Protein AF-A0A512J6V3-F1 (afdb_monomer)

Solvent-accessible surface area (backbone atoms only — not comparable to full-atom values): 6002 Å² total; per-residue (Å²): 142,87,87,72,92,57,56,45,30,62,54,42,15,50,49,50,27,51,53,38,33,72,68,17,58,76,66,58,52,73,71,54,34,52,52,49,22,63,63,26,35,86,39,32,41,75,86,44,79,66,19,48,60,48,36,42,50,50,50,52,55,51,28,64,73,60,79,72,47,76,53,48,39,65,76,47,70,40,71,87,78,45,50,70,40,70,44,52,68,80,68,81,71,55,79,77,75,71,89,78,80,127

Structure (mmCIF, N/CA/C/O backbone):
data_AF-A0A512J6V3-F1
#
_entry.id   AF-A0A512J6V3-F1
#
loop_
_atom_site.group_PDB
_atom_site.id
_atom_site.type_symbol
_atom_site.label_atom_id
_atom_site.label_alt_id
_atom_site.label_comp_id
_atom_site.label_asym_id
_atom_site.label_entity_id
_atom_site.label_seq_id
_atom_site.pdbx_PDB_ins_code
_atom_site.Cartn_x
_atom_site.Cartn_y
_atom_site.Cartn_z
_atom_site.occupancy
_atom_site.B_iso_or_equiv
_atom_site.auth_seq_id
_atom_site.auth_comp_id
_atom_site.auth_asym_id
_atom_site.auth_atom_id
_atom_site.pdbx_PDB_model_num
ATOM 1 N N . MET A 1 1 ? 31.564 -2.232 -1.644 1.00 42.78 1 MET A N 1
ATOM 2 C CA . MET A 1 1 ? 30.517 -3.212 -1.291 1.00 42.78 1 MET A CA 1
ATOM 3 C C . MET A 1 1 ? 29.175 -2.516 -1.449 1.00 42.78 1 MET A C 1
ATOM 5 O O . MET A 1 1 ? 28.780 -1.820 -0.529 1.00 42.78 1 MET A O 1
ATOM 9 N N . SER A 1 2 ? 28.526 -2.636 -2.608 1.00 36.62 2 SER A N 1
ATOM 10 C CA . SER A 1 2 ? 27.171 -2.103 -2.825 1.00 36.62 2 SER A CA 1
ATOM 11 C C . SER A 1 2 ? 26.448 -3.058 -3.766 1.00 36.62 2 SER A C 1
ATOM 13 O O . SER A 1 2 ? 26.471 -2.877 -4.976 1.00 36.62 2 SER A O 1
ATOM 15 N N . GLY A 1 3 ? 25.926 -4.151 -3.219 1.00 44.47 3 GLY A N 1
ATOM 16 C CA . GLY A 1 3 ? 25.142 -5.121 -3.973 1.00 44.47 3 GLY A CA 1
ATOM 17 C C . GLY A 1 3 ? 23.771 -5.234 -3.343 1.00 44.47 3 GLY A C 1
ATOM 18 O O . GLY A 1 3 ? 23.673 -5.937 -2.355 1.00 44.47 3 GLY A O 1
ATOM 19 N N . HIS A 1 4 ? 22.777 -4.528 -3.890 1.00 44.69 4 HIS A N 1
ATOM 20 C CA . HIS A 1 4 ? 21.335 -4.768 -3.695 1.00 44.69 4 HIS A CA 1
ATOM 21 C C . HIS A 1 4 ? 20.528 -4.118 -4.843 1.00 44.69 4 HIS A C 1
ATOM 23 O O . HIS A 1 4 ? 19.524 -3.460 -4.604 1.00 44.69 4 HIS A O 1
ATOM 29 N N . SER A 1 5 ? 20.972 -4.217 -6.103 1.00 51.00 5 SER A N 1
ATOM 30 C CA . SER A 1 5 ? 20.326 -3.494 -7.222 1.00 51.00 5 SER A CA 1
ATOM 31 C C . SER A 1 5 ? 19.118 -4.224 -7.819 1.00 51.00 5 SER A C 1
ATOM 33 O O . SER A 1 5 ? 18.966 -4.286 -9.033 1.00 51.00 5 SER A O 1
ATOM 35 N N . GLY A 1 6 ? 18.275 -4.784 -6.961 1.00 59.22 6 GLY A N 1
ATOM 36 C CA . GLY A 1 6 ? 16.964 -5.294 -7.330 1.00 59.22 6 GLY A CA 1
ATOM 37 C C . GLY A 1 6 ? 16.066 -5.171 -6.115 1.00 59.22 6 GLY A C 1
ATOM 38 O O . GLY A 1 6 ? 16.328 -5.804 -5.094 1.00 59.22 6 GLY A O 1
ATOM 39 N N . THR A 1 7 ? 15.052 -4.317 -6.199 1.00 71.50 7 THR A N 1
ATOM 40 C CA . THR A 1 7 ? 13.971 -4.273 -5.212 1.00 71.50 7 THR A CA 1
ATOM 41 C C . THR A 1 7 ? 13.389 -5.672 -5.108 1.00 71.50 7 THR A C 1
ATOM 43 O O . THR A 1 7 ? 13.042 -6.259 -6.127 1.00 71.50 7 THR A O 1
ATOM 46 N N . SER A 1 8 ? 13.330 -6.247 -3.909 1.00 84.94 8 SER A N 1
ATOM 47 C CA . SER A 1 8 ? 12.688 -7.548 -3.735 1.00 84.94 8 SER A CA 1
ATOM 48 C C . SER A 1 8 ? 11.172 -7.383 -3.597 1.00 84.94 8 SER A C 1
ATOM 50 O O . SER A 1 8 ? 10.686 -6.312 -3.233 1.00 84.94 8 SER A O 1
ATOM 52 N N . ALA A 1 9 ? 10.415 -8.463 -3.807 1.00 86.81 9 ALA A N 1
ATOM 53 C CA . ALA A 1 9 ? 8.982 -8.530 -3.493 1.00 86.81 9 ALA A CA 1
ATOM 54 C C . ALA A 1 9 ? 8.662 -7.996 -2.085 1.00 86.81 9 ALA A C 1
ATOM 56 O O . ALA A 1 9 ? 7.664 -7.312 -1.861 1.00 86.81 9 ALA A O 1
ATOM 57 N N . ARG A 1 10 ? 9.551 -8.279 -1.124 1.00 88.50 10 ARG A N 1
ATOM 58 C CA . ARG A 1 10 ? 9.410 -7.830 0.258 1.00 88.50 10 ARG A CA 1
ATOM 59 C C . ARG A 1 10 ? 9.613 -6.329 0.401 1.00 88.50 10 ARG A C 1
ATOM 61 O O . ARG A 1 10 ? 8.811 -5.706 1.083 1.00 88.50 10 ARG A O 1
ATOM 68 N N . ASP A 1 11 ? 10.644 -5.773 -0.231 1.00 88.00 11 ASP A N 1
ATOM 69 C CA . ASP A 1 11 ? 10.905 -4.328 -0.208 1.00 88.00 11 ASP A CA 1
ATOM 70 C C . ASP A 1 11 ? 9.765 -3.559 -0.879 1.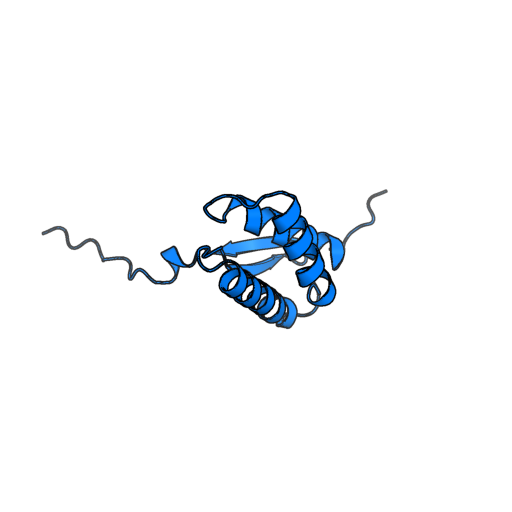00 88.00 11 ASP A C 1
ATOM 72 O O . ASP A 1 11 ? 9.312 -2.543 -0.357 1.00 88.00 11 ASP A O 1
ATOM 76 N N . LEU A 1 12 ? 9.244 -4.089 -1.990 1.00 88.62 12 LEU A N 1
ATOM 77 C CA . LEU A 1 12 ? 8.083 -3.531 -2.671 1.00 88.62 12 LEU A CA 1
ATOM 78 C C . LEU A 1 12 ? 6.849 -3.548 -1.760 1.00 88.62 12 LEU A C 1
ATOM 80 O O . LEU A 1 12 ? 6.206 -2.519 -1.582 1.00 88.62 12 LEU A O 1
ATOM 84 N N . ALA A 1 13 ? 6.529 -4.689 -1.146 1.00 90.38 13 ALA A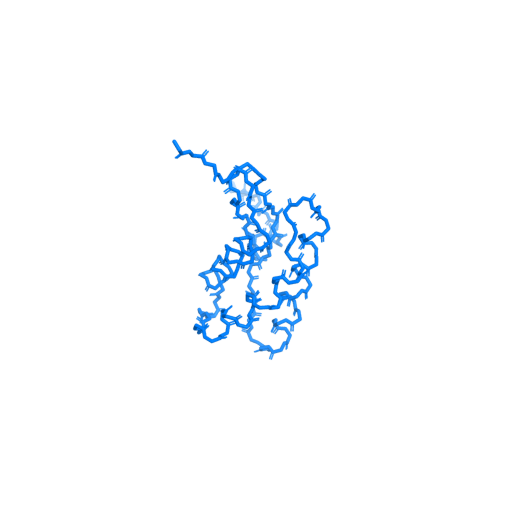 N 1
ATOM 85 C CA . ALA A 1 13 ? 5.381 -4.792 -0.249 1.00 90.38 13 ALA A CA 1
ATOM 86 C C . ALA A 1 13 ? 5.486 -3.851 0.961 1.00 90.38 13 ALA A C 1
ATOM 88 O O . ALA A 1 13 ? 4.483 -3.267 1.370 1.00 90.38 13 ALA A O 1
ATOM 89 N N . ASP A 1 14 ? 6.692 -3.687 1.513 1.00 89.94 14 ASP A N 1
ATOM 90 C CA . ASP A 1 14 ? 6.978 -2.757 2.608 1.00 89.94 14 ASP A CA 1
ATOM 91 C C . ASP A 1 14 ? 6.750 -1.303 2.174 1.00 89.94 14 ASP A C 1
ATOM 93 O O . ASP A 1 14 ? 5.976 -0.583 2.804 1.00 89.94 14 ASP A O 1
ATOM 97 N N . ALA A 1 15 ? 7.333 -0.905 1.038 1.00 89.69 15 ALA A N 1
ATOM 98 C CA . ALA A 1 15 ? 7.202 0.438 0.484 1.00 89.69 15 ALA A CA 1
ATOM 99 C C . ALA A 1 15 ? 5.743 0.789 0.155 1.00 89.69 15 ALA A C 1
ATOM 101 O O . ALA A 1 15 ? 5.274 1.873 0.500 1.00 89.69 15 ALA A O 1
ATOM 102 N N . VAL A 1 16 ? 5.001 -0.135 -0.468 1.00 90.00 16 VAL A N 1
ATOM 103 C CA . VAL A 1 16 ? 3.581 0.058 -0.793 1.00 90.00 16 VAL A CA 1
ATOM 104 C C . VAL A 1 16 ? 2.743 0.179 0.478 1.00 90.00 16 VAL A C 1
ATOM 106 O O . VAL A 1 16 ? 1.920 1.085 0.567 1.00 90.00 16 VAL A O 1
ATOM 109 N N . ALA A 1 17 ? 2.933 -0.702 1.464 1.00 89.94 17 ALA A N 1
ATOM 110 C CA . ALA A 1 17 ? 2.153 -0.668 2.700 1.00 89.94 17 ALA A CA 1
ATOM 111 C C . ALA A 1 17 ? 2.434 0.592 3.531 1.00 89.94 17 ALA A C 1
ATOM 113 O O . ALA A 1 17 ? 1.498 1.176 4.078 1.00 89.94 17 ALA A O 1
ATOM 114 N N . ALA A 1 18 ? 3.695 1.032 3.592 1.00 87.88 18 ALA A N 1
ATOM 115 C CA . ALA A 1 18 ? 4.086 2.271 4.254 1.00 87.88 18 ALA A CA 1
ATOM 116 C C . ALA A 1 18 ? 3.456 3.491 3.567 1.00 87.88 18 ALA A C 1
ATOM 118 O O . ALA A 1 18 ? 2.740 4.248 4.221 1.00 87.88 18 ALA A O 1
ATOM 119 N N . ALA A 1 19 ? 3.631 3.629 2.247 1.00 87.88 19 ALA A N 1
ATOM 120 C CA . ALA A 1 19 ? 3.056 4.737 1.483 1.00 87.88 19 ALA A CA 1
ATOM 121 C C . ALA A 1 19 ? 1.521 4.759 1.580 1.00 87.88 19 ALA A C 1
ATOM 123 O O . ALA A 1 19 ? 0.920 5.803 1.833 1.00 87.88 19 ALA A O 1
ATOM 124 N N . TYR A 1 20 ? 0.884 3.587 1.481 1.00 86.00 20 TYR A N 1
ATOM 125 C CA . TYR A 1 20 ? -0.555 3.455 1.669 1.00 86.00 20 TYR A CA 1
ATOM 126 C C . TYR A 1 20 ? -0.972 3.930 3.064 1.00 86.00 20 TYR A C 1
ATOM 128 O O . TYR A 1 20 ? -1.872 4.756 3.172 1.00 86.00 20 TYR A O 1
ATOM 136 N N . ALA A 1 21 ? -0.320 3.476 4.137 1.00 85.88 21 ALA A N 1
ATOM 137 C CA . ALA A 1 21 ? -0.672 3.863 5.503 1.00 85.88 21 ALA A CA 1
ATOM 138 C C . ALA A 1 21 ? -0.487 5.365 5.791 1.00 85.88 21 ALA A C 1
ATOM 140 O O . ALA A 1 21 ? -1.298 5.928 6.528 1.00 85.88 21 ALA A O 1
ATOM 141 N N . GLU A 1 22 ? 0.535 6.008 5.213 1.00 83.25 22 GLU A N 1
ATOM 142 C CA . GLU A 1 22 ? 0.791 7.448 5.373 1.00 83.25 22 GLU A CA 1
ATOM 143 C C . GLU A 1 22 ? -0.228 8.324 4.630 1.00 83.25 22 GLU A C 1
ATOM 145 O O . GLU A 1 22 ? -0.668 9.356 5.144 1.00 83.25 22 GLU A O 1
ATOM 150 N N . GLU A 1 23 ? -0.625 7.921 3.424 1.00 81.44 23 GLU A N 1
ATOM 151 C CA . GLU A 1 23 ? -1.548 8.691 2.585 1.00 81.44 23 GLU A CA 1
ATOM 152 C C . GLU A 1 23 ? -3.030 8.384 2.851 1.00 81.44 23 GLU A C 1
ATOM 154 O O . GLU A 1 23 ? -3.911 9.176 2.492 1.00 81.44 23 GLU A O 1
ATOM 159 N N . THR A 1 24 ? -3.326 7.252 3.490 1.00 79.62 24 THR A N 1
ATOM 160 C CA . THR A 1 24 ? -4.687 6.863 3.866 1.00 79.62 24 THR A CA 1
ATOM 161 C C . THR A 1 24 ? -5.215 7.743 5.001 1.00 79.62 24 THR A C 1
ATOM 163 O O . THR A 1 24 ? -4.513 8.051 5.964 1.00 79.62 24 THR A O 1
ATOM 166 N N . ARG A 1 25 ? -6.486 8.161 4.910 1.00 74.19 25 ARG A N 1
ATOM 167 C CA . ARG A 1 25 ? -7.158 8.951 5.955 1.00 74.19 25 ARG A CA 1
ATOM 168 C C . ARG A 1 25 ? -8.458 8.272 6.402 1.00 74.19 25 ARG A C 1
ATOM 170 O O . ARG A 1 25 ? -9.328 8.088 5.550 1.00 74.19 25 ARG A O 1
ATOM 177 N N . PRO A 1 26 ? -8.640 7.975 7.708 1.00 73.19 26 PRO A N 1
ATOM 178 C CA . PRO A 1 26 ? -7.688 8.159 8.818 1.00 73.19 26 PRO A CA 1
ATOM 179 C C . PRO A 1 26 ? -6.431 7.269 8.695 1.00 73.19 26 PRO A C 1
ATOM 181 O O . PRO A 1 26 ? -6.481 6.271 7.976 1.00 73.19 26 PRO A O 1
ATOM 184 N N . PRO A 1 27 ? -5.319 7.618 9.379 1.00 73.50 27 PRO A N 1
ATOM 185 C CA . PRO A 1 27 ? -4.096 6.819 9.345 1.00 73.50 27 PRO A CA 1
ATOM 186 C C . PRO A 1 27 ? -4.361 5.404 9.862 1.00 73.50 27 PRO A C 1
ATOM 188 O O . PRO A 1 27 ? -5.080 5.213 10.848 1.00 73.50 27 PRO A O 1
ATOM 191 N N . LEU A 1 28 ? -3.772 4.413 9.194 1.00 80.12 28 LEU A N 1
ATOM 192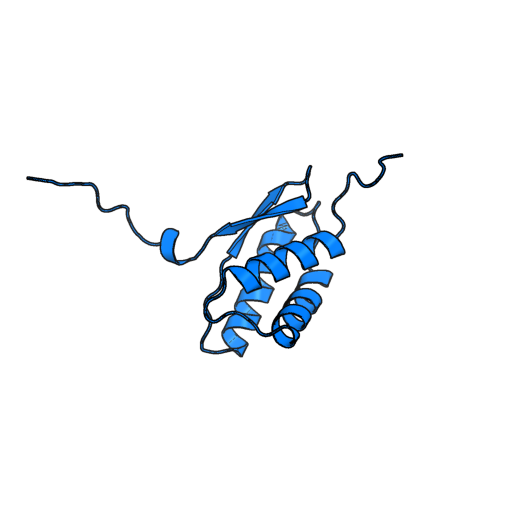 C CA . LEU A 1 28 ? -3.912 3.017 9.593 1.00 80.12 28 LEU A CA 1
ATOM 193 C C . LEU A 1 28 ? -3.149 2.740 10.889 1.00 80.12 28 LEU A C 1
ATOM 195 O O . LEU A 1 28 ? -2.080 3.295 11.146 1.00 80.12 28 LEU A O 1
ATOM 199 N N . THR A 1 29 ? -3.693 1.841 11.708 1.00 85.19 29 THR A N 1
ATOM 200 C CA . THR A 1 29 ? -2.959 1.316 12.860 1.00 85.19 29 THR A CA 1
ATOM 201 C C . THR A 1 29 ? -1.832 0.390 12.385 1.00 85.19 29 THR A C 1
ATOM 203 O O . THR A 1 29 ? -1.964 -0.235 11.330 1.00 85.19 29 THR A O 1
ATOM 206 N N . PRO A 1 30 ? -0.751 0.215 13.167 1.00 84.50 30 PRO A N 1
ATOM 207 C CA . PRO A 1 30 ? 0.350 -0.682 12.803 1.00 84.50 30 PRO A CA 1
ATOM 208 C C . PRO A 1 30 ? -0.102 -2.118 12.493 1.00 84.50 30 PRO A C 1
ATOM 210 O O . PRO A 1 30 ? 0.421 -2.751 11.581 1.00 84.50 30 PRO A O 1
ATOM 213 N N . GLU A 1 31 ? -1.114 -2.620 13.208 1.00 87.06 31 GLU A N 1
ATOM 214 C CA . GLU A 1 31 ? -1.702 -3.942 12.954 1.00 87.06 31 GLU A CA 1
ATOM 215 C C . GLU A 1 31 ? -2.393 -4.024 11.586 1.00 87.06 31 GLU A C 1
ATOM 217 O O . GLU A 1 31 ? -2.293 -5.039 10.897 1.00 87.06 31 GLU A O 1
ATOM 222 N N . LEU A 1 32 ? -3.091 -2.961 11.172 1.00 85.88 32 LEU A N 1
ATOM 223 C CA . LEU A 1 32 ? -3.714 -2.887 9.852 1.00 85.88 32 LEU A CA 1
ATOM 224 C C . LEU A 1 32 ? -2.655 -2.763 8.752 1.00 85.88 32 LEU A C 1
ATOM 226 O O . LEU A 1 32 ? -2.772 -3.443 7.735 1.00 85.88 32 LEU A O 1
ATOM 230 N N . THR A 1 33 ? -1.600 -1.980 8.978 1.00 87.88 33 THR A N 1
ATOM 231 C CA . THR A 1 33 ? -0.474 -1.853 8.043 1.00 87.88 33 THR A CA 1
ATOM 232 C C . THR A 1 33 ? 0.227 -3.193 7.812 1.00 87.88 33 THR A C 1
ATOM 234 O O . THR A 1 33 ? 0.439 -3.578 6.664 1.00 87.88 33 THR A O 1
ATOM 237 N N . GLU A 1 34 ? 0.508 -3.963 8.869 1.00 90.06 34 GLU A N 1
ATOM 238 C CA . GLU A 1 34 ? 1.108 -5.299 8.726 1.00 90.06 34 GLU A CA 1
ATOM 239 C C . GLU A 1 34 ? 0.182 -6.277 7.990 1.00 90.06 34 GLU A C 1
ATOM 241 O O . GLU A 1 34 ? 0.645 -7.074 7.172 1.00 90.06 34 GLU A O 1
ATOM 246 N N . ARG A 1 35 ? -1.137 -6.199 8.215 1.00 89.56 35 ARG A N 1
ATOM 247 C CA . ARG A 1 35 ? -2.114 -7.013 7.471 1.00 89.56 35 ARG A CA 1
ATOM 248 C C . ARG A 1 35 ? -2.131 -6.676 5.982 1.00 89.56 35 ARG A C 1
ATOM 250 O O . ARG A 1 35 ? -2.168 -7.594 5.166 1.00 89.56 35 ARG A O 1
ATOM 257 N N . VAL A 1 36 ? -2.083 -5.391 5.633 1.00 88.31 36 VAL A N 1
ATOM 258 C CA . VAL A 1 36 ? -1.993 -4.929 4.238 1.00 88.31 36 VAL A CA 1
ATOM 259 C C . VAL A 1 36 ? -0.699 -5.426 3.604 1.00 88.31 36 VAL A C 1
ATOM 261 O O . VAL A 1 36 ? -0.732 -6.054 2.549 1.00 88.31 36 VAL A O 1
ATOM 264 N N . ARG A 1 37 ? 0.436 -5.244 4.283 1.00 91.38 37 ARG A N 1
ATOM 265 C CA . ARG A 1 37 ? 1.743 -5.719 3.821 1.00 91.38 37 ARG A CA 1
ATOM 266 C C . ARG A 1 37 ? 1.762 -7.225 3.564 1.00 91.38 37 ARG A C 1
ATOM 268 O O . ARG A 1 37 ? 2.235 -7.658 2.517 1.00 91.38 37 ARG A O 1
ATOM 275 N N . ALA A 1 38 ? 1.231 -8.021 4.491 1.00 91.62 38 ALA A N 1
ATOM 276 C CA . ALA A 1 38 ? 1.165 -9.473 4.347 1.00 91.62 38 ALA A CA 1
ATOM 277 C C . ALA A 1 38 ? 0.274 -9.912 3.173 1.00 91.62 38 ALA A C 1
ATOM 279 O O . ALA A 1 38 ? 0.574 -10.915 2.529 1.00 91.62 38 ALA A O 1
ATOM 280 N N . ALA A 1 39 ? -0.792 -9.162 2.878 1.00 90.25 39 ALA A N 1
ATOM 281 C CA . ALA A 1 39 ? -1.668 -9.423 1.739 1.00 90.25 39 ALA A CA 1
ATOM 282 C C . ALA A 1 39 ? -1.053 -8.985 0.397 1.00 90.25 39 ALA A C 1
ATOM 284 O O . ALA A 1 39 ? -1.329 -9.598 -0.628 1.00 90.25 39 ALA A O 1
ATOM 285 N N . ILE A 1 40 ? -0.207 -7.951 0.402 1.00 91.31 40 ILE A N 1
ATOM 286 C CA . ILE A 1 40 ? 0.492 -7.434 -0.784 1.00 91.31 40 ILE A CA 1
ATOM 287 C C . ILE A 1 40 ? 1.694 -8.299 -1.154 1.00 91.31 40 ILE A C 1
ATOM 289 O O . ILE A 1 40 ? 1.941 -8.515 -2.333 1.00 91.31 40 ILE A O 1
ATOM 293 N N . LEU A 1 41 ? 2.431 -8.816 -0.168 1.00 92.06 41 LEU A N 1
ATOM 294 C CA . LEU A 1 41 ? 3.642 -9.615 -0.370 1.00 92.06 41 LEU A CA 1
ATOM 295 C C . LEU A 1 41 ? 3.537 -10.733 -1.432 1.00 92.06 41 LEU A C 1
ATOM 297 O O . LEU A 1 41 ? 4.464 -10.833 -2.232 1.00 92.06 41 LEU A O 1
ATOM 301 N N . PRO A 1 42 ? 2.481 -11.572 -1.481 1.00 91.12 42 PRO A N 1
ATOM 302 C CA . PRO A 1 42 ? 2.354 -12.594 -2.526 1.00 91.12 42 PRO A CA 1
ATOM 303 C C . PRO A 1 42 ? 2.095 -12.014 -3.924 1.00 91.12 42 PRO A C 1
ATOM 305 O O . PRO A 1 42 ? 2.385 -12.672 -4.920 1.00 91.12 42 PRO A O 1
ATOM 308 N N . GLU A 1 43 ? 1.559 -10.797 -4.005 1.00 91.00 43 GLU A N 1
ATOM 309 C CA . GLU A 1 43 ? 1.268 -10.116 -5.267 1.00 91.00 43 GLU A CA 1
ATOM 310 C C . GLU A 1 43 ? 2.412 -9.213 -5.734 1.00 91.00 43 GLU A C 1
ATOM 312 O O . GLU A 1 43 ? 2.480 -8.874 -6.915 1.00 91.00 43 GLU A O 1
ATOM 317 N N . ALA A 1 44 ? 3.308 -8.849 -4.817 1.00 89.31 44 ALA A N 1
ATOM 318 C CA . ALA A 1 44 ? 4.419 -7.949 -5.042 1.00 89.31 44 ALA A CA 1
ATOM 319 C C . ALA A 1 44 ? 5.499 -8.608 -5.896 1.00 89.31 44 ALA A C 1
ATOM 321 O O . ALA A 1 44 ? 6.349 -9.345 -5.408 1.00 89.31 44 ALA A O 1
ATOM 322 N N . ASP A 1 45 ? 5.494 -8.272 -7.175 1.00 88.12 45 ASP A N 1
ATOM 323 C CA . ASP A 1 45 ? 6.567 -8.599 -8.100 1.00 88.12 45 ASP A CA 1
ATOM 324 C C . ASP A 1 45 ? 7.046 -7.316 -8.812 1.00 88.12 45 ASP A C 1
ATOM 326 O O . ASP A 1 45 ? 6.240 -6.638 -9.448 1.00 88.12 45 ASP A O 1
ATOM 330 N N . PRO A 1 46 ? 8.308 -6.890 -8.637 1.00 81.12 46 PRO A N 1
ATOM 331 C CA . PRO A 1 46 ? 8.809 -5.648 -9.225 1.00 81.12 46 PRO A CA 1
ATOM 332 C C . PRO A 1 46 ? 9.172 -5.777 -10.711 1.00 81.12 46 PRO A C 1
ATOM 334 O O . PRO A 1 46 ? 9.363 -4.758 -11.372 1.00 81.12 46 PRO A O 1
ATOM 337 N N . GLU A 1 47 ? 9.279 -7.000 -11.235 1.00 83.62 47 GLU A N 1
ATOM 338 C CA . GLU A 1 47 ? 9.599 -7.270 -12.641 1.00 83.62 47 GLU A CA 1
ATOM 339 C C . GLU A 1 47 ? 8.325 -7.445 -13.490 1.00 83.62 47 GLU A C 1
ATOM 341 O O . GLU A 1 47 ? 8.332 -7.168 -14.692 1.00 83.62 47 GLU A O 1
ATOM 346 N N . ASP A 1 48 ? 7.216 -7.858 -12.870 1.00 85.06 48 ASP A N 1
ATOM 347 C CA . ASP A 1 48 ? 5.913 -8.032 -13.496 1.00 85.06 48 ASP A CA 1
ATOM 348 C C . ASP A 1 48 ? 5.084 -6.736 -13.463 1.00 85.06 48 ASP A C 1
ATOM 350 O O . ASP A 1 48 ? 4.616 -6.316 -12.401 1.00 85.06 48 ASP A O 1
ATOM 354 N N . PRO A 1 49 ? 4.768 -6.124 -14.617 1.00 80.25 49 PRO A N 1
ATOM 355 C CA . PRO A 1 49 ? 3.881 -4.962 -14.654 1.00 80.25 49 PRO A CA 1
ATOM 356 C C . PRO A 1 49 ? 2.459 -5.282 -14.155 1.00 80.25 49 PRO A C 1
ATOM 358 O O . PRO A 1 49 ? 1.764 -4.384 -13.676 1.00 80.25 49 PRO A O 1
ATOM 361 N N . GLY A 1 50 ? 2.029 -6.550 -14.215 1.00 87.25 50 GLY A N 1
ATOM 362 C CA . GLY A 1 50 ? 0.739 -7.002 -13.683 1.00 87.25 50 GLY A CA 1
ATOM 363 C C . GLY A 1 50 ? 0.643 -6.955 -12.152 1.00 87.25 50 GLY A C 1
ATOM 364 O O . GLY A 1 50 ? -0.462 -6.948 -11.603 1.00 87.25 50 GLY A O 1
ATOM 365 N N . SER A 1 51 ? 1.778 -6.869 -11.455 1.00 89.12 51 SER A N 1
ATOM 366 C CA . SER A 1 51 ? 1.878 -6.694 -10.002 1.00 89.12 51 SER A CA 1
ATOM 367 C C . SER A 1 51 ? 1.111 -5.464 -9.528 1.00 89.12 51 SER A C 1
ATOM 369 O O . SER A 1 51 ? 0.345 -5.545 -8.572 1.00 89.12 51 SER A O 1
ATOM 371 N N . ILE A 1 52 ? 1.194 -4.344 -10.257 1.00 89.69 52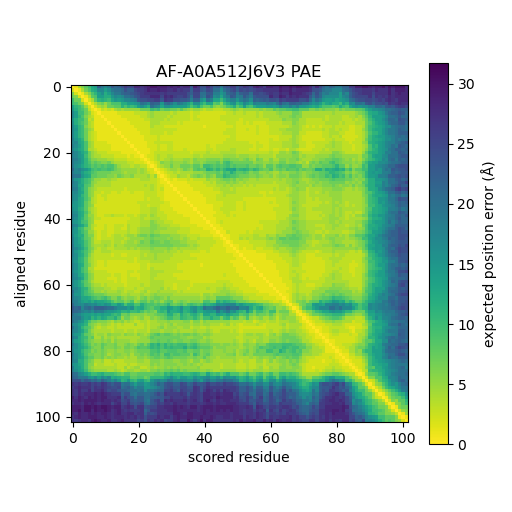 ILE A N 1
ATOM 372 C CA . ILE A 1 52 ? 0.493 -3.102 -9.897 1.00 89.69 52 ILE A CA 1
ATOM 373 C C . ILE A 1 52 ? -1.023 -3.325 -9.820 1.00 89.69 52 ILE A C 1
ATOM 375 O O . ILE A 1 52 ? -1.671 -2.919 -8.853 1.00 89.69 52 ILE A O 1
ATOM 379 N N . GLU A 1 53 ? -1.607 -3.993 -10.817 1.00 89.94 53 GLU A N 1
ATOM 380 C CA . GLU A 1 53 ? -3.043 -4.285 -10.829 1.00 89.94 53 GLU A CA 1
ATOM 381 C C . GLU A 1 53 ? -3.439 -5.256 -9.712 1.00 89.94 53 GLU A C 1
ATOM 383 O O . GLU A 1 53 ? -4.476 -5.069 -9.070 1.00 89.94 53 GLU A O 1
ATOM 388 N N . ARG A 1 54 ? -2.616 -6.279 -9.451 1.00 92.62 54 ARG A N 1
ATOM 389 C CA . ARG A 1 54 ? -2.867 -7.270 -8.394 1.00 92.62 54 ARG A CA 1
ATOM 390 C C . ARG A 1 54 ? -2.804 -6.639 -7.002 1.00 92.62 54 ARG A C 1
ATOM 392 O O . ARG A 1 54 ? -3.738 -6.812 -6.221 1.00 92.62 54 ARG A O 1
ATOM 399 N N . ILE A 1 55 ? -1.794 -5.813 -6.739 1.00 91.38 55 ILE A N 1
ATOM 400 C CA . ILE A 1 55 ? -1.664 -5.025 -5.507 1.00 91.38 55 ILE A CA 1
ATOM 401 C C . ILE A 1 55 ? -2.878 -4.110 -5.321 1.00 91.38 55 ILE A C 1
ATOM 403 O O . ILE A 1 55 ? -3.488 -4.101 -4.253 1.00 91.38 55 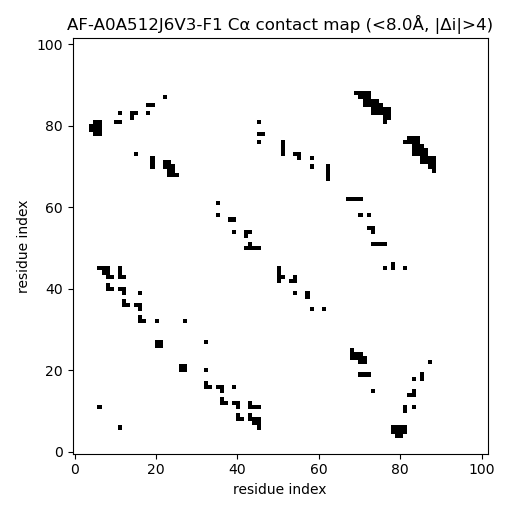ILE A O 1
ATOM 407 N N . ASN A 1 56 ? -3.284 -3.376 -6.361 1.00 91.19 56 ASN A N 1
ATOM 408 C CA . ASN A 1 56 ? -4.452 -2.498 -6.275 1.00 91.19 56 ASN A CA 1
ATOM 409 C C . ASN A 1 56 ? -5.748 -3.270 -5.973 1.00 91.19 56 ASN A C 1
ATOM 411 O O . ASN A 1 56 ? -6.563 -2.785 -5.193 1.00 91.19 56 ASN A O 1
ATOM 415 N N . ARG A 1 57 ? -5.927 -4.488 -6.508 1.00 90.50 57 ARG A N 1
ATOM 416 C CA . ARG A 1 57 ? -7.074 -5.347 -6.152 1.00 90.50 57 ARG A CA 1
ATOM 417 C C . ARG A 1 57 ? -7.063 -5.769 -4.685 1.00 90.50 57 ARG A C 1
ATOM 419 O O . ARG A 1 57 ? -8.127 -5.816 -4.071 1.00 90.50 57 ARG A O 1
ATOM 426 N N . VAL A 1 58 ? -5.891 -6.068 -4.125 1.00 91.19 58 VAL A N 1
ATOM 427 C CA . VAL A 1 58 ? -5.747 -6.371 -2.692 1.00 91.19 58 VAL A CA 1
ATOM 428 C C . VAL A 1 58 ? -6.137 -5.160 -1.845 1.00 91.19 58 VAL A C 1
ATOM 430 O O . VAL A 1 58 ? -6.887 -5.310 -0.881 1.00 91.19 58 VAL A O 1
ATOM 433 N N . LEU A 1 59 ? -5.690 -3.960 -2.232 1.00 88.06 59 LEU A N 1
ATOM 434 C CA . LEU A 1 59 ? -6.067 -2.714 -1.561 1.00 88.06 59 LEU A CA 1
ATOM 435 C C . LEU A 1 59 ? -7.581 -2.460 -1.639 1.00 88.06 59 LEU A C 1
ATOM 437 O O . LEU A 1 59 ? -8.193 -2.183 -0.613 1.00 88.06 59 LEU A O 1
ATOM 441 N N . ASP A 1 60 ? -8.209 -2.632 -2.807 1.00 86.69 60 ASP A N 1
ATOM 442 C CA . ASP A 1 60 ? -9.670 -2.521 -2.966 1.00 86.69 60 ASP A CA 1
ATOM 443 C C . ASP A 1 60 ? -10.428 -3.503 -2.055 1.00 86.69 60 ASP A C 1
ATOM 445 O O . ASP A 1 60 ? -11.376 -3.118 -1.371 1.00 86.69 60 ASP A O 1
ATOM 449 N N . ALA A 1 61 ? -9.997 -4.766 -1.988 1.00 87.31 61 ALA A N 1
ATOM 450 C CA . ALA A 1 61 ? -10.616 -5.758 -1.108 1.00 87.31 61 ALA A CA 1
ATOM 451 C C . ALA A 1 61 ? -10.464 -5.392 0.381 1.00 87.31 61 ALA A C 1
ATOM 453 O O . ALA A 1 61 ? -11.384 -5.600 1.177 1.00 87.31 61 ALA A O 1
ATOM 454 N N . PHE A 1 62 ? -9.318 -4.823 0.758 1.00 85.12 62 PHE A N 1
ATOM 455 C CA . PHE A 1 62 ? -9.067 -4.344 2.113 1.00 85.12 62 PHE A CA 1
ATOM 456 C C . PHE A 1 62 ? -9.942 -3.134 2.475 1.00 85.12 62 PHE A C 1
ATOM 458 O O . PHE A 1 62 ? -10.505 -3.095 3.567 1.00 85.12 62 PHE A O 1
ATOM 465 N N . GLU A 1 63 ? -10.121 -2.185 1.553 1.00 83.81 63 GLU A N 1
ATOM 466 C CA . GLU A 1 63 ? -11.025 -1.039 1.721 1.00 83.81 63 GLU A CA 1
ATOM 467 C C . GLU A 1 63 ? -12.479 -1.476 1.916 1.00 83.81 63 GLU A C 1
ATOM 469 O O . GLU A 1 63 ? -13.145 -0.999 2.836 1.00 83.81 63 GLU A O 1
ATOM 474 N N . VAL A 1 64 ? -12.956 -2.433 1.109 1.00 82.00 64 VAL A N 1
ATOM 475 C CA . VAL A 1 64 ? -14.298 -3.021 1.263 1.00 82.00 64 VAL A CA 1
ATOM 476 C C . VAL A 1 64 ? -14.466 -3.640 2.651 1.00 82.00 64 VAL A C 1
ATOM 478 O O . VAL A 1 64 ? -15.518 -3.487 3.263 1.00 82.00 64 VAL A O 1
ATOM 481 N N . SER A 1 65 ? -13.424 -4.288 3.181 1.00 80.69 65 SER A N 1
ATOM 482 C CA . SER A 1 65 ? -13.454 -4.869 4.526 1.00 80.69 65 SER A CA 1
ATOM 483 C C . SER A 1 65 ? -13.463 -3.832 5.657 1.00 80.69 65 SER A C 1
ATOM 485 O O . SER A 1 65 ? -13.828 -4.195 6.775 1.00 80.69 65 SER A O 1
ATOM 487 N N . LEU A 1 66 ? -13.019 -2.595 5.416 1.00 76.81 66 LEU A N 1
ATOM 488 C CA . LEU A 1 66 ? -1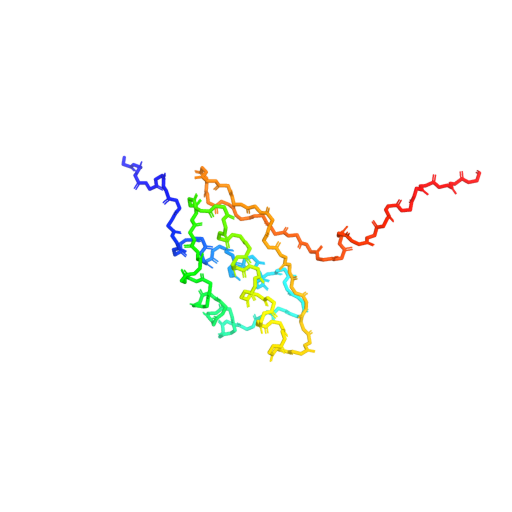2.964 -1.531 6.426 1.00 76.81 66 LEU A CA 1
ATOM 489 C C . LEU A 1 66 ? -14.161 -0.570 6.370 1.00 76.81 66 LEU A C 1
ATOM 491 O O . LEU A 1 66 ? -14.293 0.252 7.274 1.00 76.81 66 LEU A O 1
ATOM 495 N N . GLU A 1 67 ? -15.001 -0.648 5.330 1.00 66.69 67 GLU A N 1
ATOM 496 C CA . GLU A 1 67 ? -16.252 0.112 5.105 1.00 66.69 67 GLU A CA 1
ATOM 497 C C . GLU A 1 67 ? -16.159 1.659 5.184 1.00 66.69 67 GLU A C 1
ATOM 499 O O . GLU A 1 67 ? -17.147 2.349 4.938 1.00 66.69 67 GLU A O 1
ATOM 504 N N . ALA A 1 68 ? -14.992 2.236 5.489 1.00 58.81 68 ALA A N 1
ATOM 505 C CA . ALA A 1 68 ? -14.841 3.656 5.827 1.00 58.81 68 ALA A CA 1
ATOM 506 C C . ALA A 1 68 ? -13.553 4.314 5.292 1.00 58.81 68 ALA A C 1
ATOM 508 O O . ALA A 1 68 ? -13.247 5.449 5.659 1.00 58.81 68 ALA A O 1
ATOM 509 N N . VAL A 1 69 ? -12.781 3.623 4.446 1.00 65.19 69 VAL A N 1
ATOM 510 C CA . VAL A 1 69 ? -11.444 4.066 4.031 1.00 65.19 69 VAL A CA 1
ATOM 511 C C . VAL A 1 69 ? -11.298 3.990 2.514 1.00 65.19 69 VAL A C 1
ATOM 513 O O . VAL A 1 69 ? -11.498 2.933 1.929 1.00 65.19 69 VAL A O 1
ATOM 516 N N . ALA A 1 70 ? -10.927 5.108 1.889 1.00 69.38 70 ALA A N 1
ATOM 517 C CA . ALA A 1 70 ? -10.470 5.156 0.503 1.00 69.38 70 ALA A CA 1
ATOM 518 C C . ALA A 1 70 ? -9.013 5.630 0.505 1.00 69.38 70 ALA A C 1
ATOM 520 O O . ALA A 1 70 ? -8.742 6.804 0.773 1.00 69.38 70 ALA A O 1
ATOM 521 N N . GLY A 1 71 ? -8.084 4.707 0.272 1.00 77.44 71 GLY A N 1
ATOM 522 C CA . GLY A 1 71 ? -6.658 4.995 0.229 1.00 77.44 71 GLY A CA 1
ATOM 523 C C . GLY A 1 71 ? -6.173 5.351 -1.181 1.00 77.44 71 GLY A C 1
ATOM 524 O O . GLY A 1 71 ? -6.942 5.330 -2.153 1.00 77.44 71 GLY A O 1
ATOM 525 N N . PRO A 1 72 ? -4.893 5.720 -1.320 1.00 85.19 72 PRO A N 1
ATOM 526 C CA . PRO A 1 72 ? -4.271 5.902 -2.628 1.00 85.19 72 PRO A CA 1
ATOM 527 C C . PRO A 1 72 ? -4.189 4.583 -3.418 1.00 85.19 72 PRO A C 1
ATOM 529 O O . PRO A 1 72 ? -4.348 3.482 -2.884 1.00 85.19 72 PRO A O 1
ATOM 532 N N . ARG A 1 73 ? -3.925 4.696 -4.721 1.00 87.94 73 ARG A N 1
ATOM 533 C CA . ARG A 1 73 ? -3.651 3.559 -5.609 1.00 87.94 73 ARG A CA 1
ATOM 534 C C . ARG A 1 73 ? -2.216 3.608 -6.103 1.00 87.94 73 ARG A C 1
ATOM 536 O O . ARG A 1 73 ? -1.696 4.681 -6.401 1.00 87.94 73 ARG A O 1
ATOM 543 N N . LEU A 1 74 ? -1.598 2.438 -6.217 1.00 88.25 74 LEU A N 1
ATOM 544 C CA . LEU A 1 74 ? -0.273 2.291 -6.803 1.00 88.25 74 LEU A CA 1
ATOM 545 C C . LEU A 1 74 ? -0.367 2.581 -8.307 1.00 88.25 74 LEU A C 1
ATOM 547 O O . LEU A 1 74 ? -1.144 1.932 -9.007 1.00 88.25 74 LEU A O 1
ATOM 551 N N . VAL A 1 75 ? 0.399 3.556 -8.797 1.00 88.44 75 VAL A N 1
ATOM 552 C CA . VAL A 1 75 ? 0.415 3.965 -10.216 1.00 88.44 75 VAL A CA 1
ATOM 553 C C . VAL A 1 75 ? 1.725 3.640 -10.923 1.00 88.44 75 VAL A C 1
ATOM 555 O O . VAL A 1 75 ? 1.769 3.614 -12.150 1.00 88.44 75 VAL A O 1
ATOM 558 N N . GLY A 1 76 ? 2.789 3.374 -10.171 1.00 85.00 76 GLY A N 1
ATOM 559 C CA . GLY A 1 76 ? 4.082 3.031 -10.739 1.00 85.00 76 GLY A CA 1
ATOM 560 C C . GLY A 1 76 ? 5.048 2.516 -9.690 1.00 85.00 76 GLY A C 1
ATOM 561 O O . GLY A 1 76 ? 4.940 2.844 -8.508 1.00 85.00 76 GLY A O 1
ATOM 562 N N . ILE A 1 77 ? 5.995 1.713 -10.152 1.00 85.31 77 ILE A N 1
ATOM 563 C CA . ILE A 1 77 ? 7.136 1.235 -9.381 1.00 85.31 77 ILE A CA 1
ATOM 564 C C . ILE A 1 77 ? 8.360 1.624 -10.200 1.00 85.31 77 ILE A C 1
ATOM 566 O O . ILE A 1 77 ? 8.420 1.328 -11.393 1.00 85.31 77 ILE A O 1
ATOM 570 N N . ASP A 1 78 ? 9.309 2.320 -9.589 1.00 81.75 78 ASP A N 1
ATOM 571 C CA . ASP A 1 78 ? 10.590 2.612 -10.209 1.00 81.75 78 ASP A CA 1
ATOM 572 C C . ASP A 1 78 ? 11.490 1.373 -10.074 1.00 81.75 78 ASP A C 1
ATOM 574 O O . ASP A 1 78 ? 11.892 1.035 -8.960 1.00 81.75 78 ASP A O 1
ATOM 578 N N . PRO A 1 79 ? 11.822 0.667 -11.168 1.00 70.25 79 PRO A N 1
ATOM 579 C CA . PRO A 1 79 ? 12.585 -0.578 -11.088 1.00 70.25 79 PRO A CA 1
ATOM 580 C C . PRO A 1 79 ? 14.064 -0.354 -10.732 1.00 70.25 79 PRO A C 1
ATOM 582 O O . PRO A 1 79 ? 14.756 -1.301 -10.367 1.00 70.25 79 PRO A O 1
ATOM 585 N N . ALA A 1 80 ? 14.573 0.880 -10.845 1.00 74.81 80 ALA A N 1
ATOM 586 C CA . ALA A 1 80 ? 15.967 1.207 -10.550 1.00 74.81 80 ALA A CA 1
ATOM 587 C C . ALA A 1 80 ? 16.202 1.482 -9.056 1.00 74.81 80 ALA A C 1
ATOM 589 O O . ALA A 1 80 ? 17.291 1.231 -8.539 1.00 74.81 80 ALA A O 1
ATOM 590 N N . THR A 1 81 ? 15.192 2.012 -8.369 1.00 72.69 81 THR A N 1
ATOM 591 C CA . THR A 1 81 ? 15.264 2.463 -6.973 1.00 72.69 81 THR A CA 1
ATOM 592 C C . THR A 1 81 ? 14.304 1.719 -6.049 1.00 72.69 81 THR A C 1
ATOM 594 O O . THR A 1 81 ? 14.485 1.759 -4.834 1.00 72.69 81 THR A O 1
ATOM 597 N N . GLY A 1 82 ? 13.287 1.052 -6.594 1.00 74.19 82 GLY A N 1
ATOM 598 C CA . GLY A 1 82 ? 12.175 0.480 -5.836 1.00 74.19 82 GLY A CA 1
ATOM 599 C C . GLY A 1 82 ? 11.163 1.501 -5.347 1.00 74.19 82 GLY A C 1
ATOM 600 O O . GLY A 1 82 ? 10.298 1.153 -4.545 1.00 74.19 82 GLY A O 1
ATOM 601 N N . ALA A 1 83 ? 11.274 2.760 -5.777 1.00 79.44 83 ALA A N 1
ATOM 602 C CA . ALA A 1 83 ? 10.361 3.801 -5.343 1.00 79.44 83 ALA A CA 1
ATOM 603 C C . ALA A 1 83 ? 8.946 3.513 -5.856 1.00 79.44 83 ALA A C 1
ATOM 605 O O . ALA A 1 83 ? 8.727 3.293 -7.046 1.00 79.44 83 ALA A O 1
ATOM 606 N N . VAL A 1 84 ? 7.969 3.542 -4.955 1.00 87.38 84 VAL A N 1
ATOM 607 C CA . VAL A 1 84 ? 6.557 3.378 -5.301 1.00 87.38 84 VAL A CA 1
ATOM 608 C C . VAL A 1 84 ? 5.926 4.748 -5.496 1.00 87.38 84 VAL A C 1
ATOM 610 O O . VAL A 1 8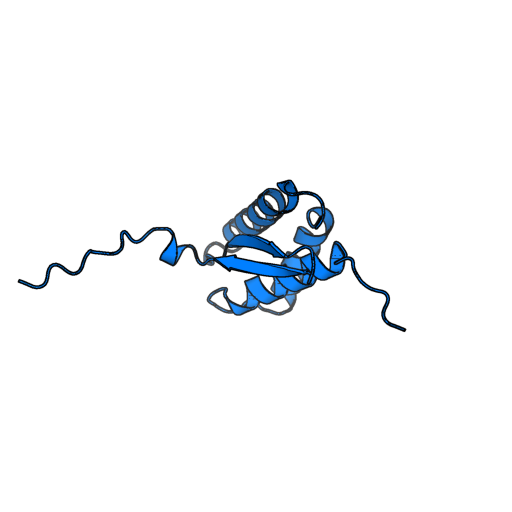4 ? 6.141 5.666 -4.709 1.00 87.38 84 VAL A O 1
ATOM 613 N N . SER A 1 85 ? 5.153 4.898 -6.565 1.00 86.62 85 SER A N 1
ATOM 614 C CA . SER A 1 85 ? 4.347 6.088 -6.810 1.00 86.62 85 SER A CA 1
ATOM 615 C C . SER A 1 85 ? 2.892 5.763 -6.534 1.00 86.62 85 SER A C 1
ATOM 617 O O . SER A 1 85 ? 2.310 4.868 -7.150 1.00 86.62 85 SER A O 1
ATOM 619 N N . MET A 1 86 ? 2.312 6.504 -5.603 1.00 87.38 86 MET A N 1
ATOM 620 C CA . MET A 1 86 ? 0.927 6.396 -5.175 1.00 87.38 86 MET A CA 1
ATOM 621 C C . MET A 1 86 ? 0.152 7.619 -5.668 1.00 87.38 86 MET A C 1
ATOM 623 O O . MET A 1 86 ? 0.692 8.720 -5.756 1.00 87.38 86 MET A O 1
ATOM 627 N N . SER A 1 87 ? -1.105 7.426 -6.058 1.00 83.75 87 SER A N 1
ATOM 628 C CA . SER A 1 87 ? -1.978 8.511 -6.501 1.00 83.75 87 SER A CA 1
ATOM 629 C C . SER A 1 87 ? -3.319 8.439 -5.790 1.00 83.75 87 SER A C 1
ATOM 631 O O . SER A 1 87 ? -3.975 7.393 -5.742 1.00 83.75 87 SER A O 1
ATOM 633 N N . ASN A 1 88 ? -3.733 9.564 -5.213 1.00 72.88 88 ASN A N 1
ATOM 634 C CA . ASN A 1 88 ? -4.980 9.653 -4.475 1.00 72.88 88 ASN A CA 1
ATOM 635 C C . ASN A 1 88 ? -6.173 9.756 -5.440 1.00 72.88 88 ASN A C 1
ATOM 637 O O . ASN A 1 88 ? -6.167 10.550 -6.385 1.00 72.88 88 ASN A O 1
ATOM 641 N N . ARG A 1 89 ? -7.249 9.000 -5.179 1.00 65.50 89 ARG A N 1
ATOM 642 C CA . ARG A 1 89 ? -8.442 8.956 -6.051 1.00 65.50 89 ARG A CA 1
ATOM 643 C C . ARG A 1 89 ? -9.101 10.337 -6.237 1.00 65.50 89 ARG A C 1
ATOM 645 O O . ARG A 1 89 ? -9.787 10.563 -7.231 1.00 65.50 89 ARG A O 1
ATOM 652 N N . SER A 1 90 ? -8.862 11.274 -5.314 1.00 53.88 90 SER A N 1
ATOM 653 C CA . SER A 1 90 ? -9.394 12.644 -5.367 1.00 53.88 90 SER A CA 1
ATOM 654 C C . SER A 1 90 ? -8.831 13.506 -6.509 1.00 53.88 90 SER A C 1
ATOM 656 O O . SER A 1 90 ? -9.483 14.477 -6.894 1.00 53.88 90 SER A O 1
ATOM 658 N N . GLU A 1 91 ? -7.674 13.161 -7.087 1.00 46.09 91 GLU A N 1
ATOM 659 C CA . GLU A 1 91 ? -7.075 13.924 -8.198 1.00 46.09 91 GLU A CA 1
ATOM 660 C C . GLU A 1 91 ? -7.373 13.324 -9.579 1.00 46.09 91 GLU A C 1
ATOM 662 O O . GLU A 1 91 ? -7.407 14.046 -10.571 1.00 46.09 91 GLU A O 1
ATOM 667 N N . ALA A 1 92 ? -7.711 12.033 -9.648 1.00 46.91 92 ALA A N 1
ATOM 668 C CA . ALA A 1 92 ? -8.058 11.357 -10.900 1.00 46.91 92 ALA A CA 1
ATOM 669 C C . ALA A 1 92 ? -9.467 11.707 -11.434 1.00 46.91 92 ALA A C 1
ATOM 671 O O . ALA A 1 92 ? -9.799 11.377 -12.570 1.00 46.91 92 ALA A O 1
ATOM 672 N N . GLY A 1 93 ? -10.310 12.362 -10.623 1.00 41.72 93 GLY A N 1
ATOM 673 C CA . GLY A 1 93 ? -11.725 12.614 -10.933 1.00 41.72 93 GLY A CA 1
ATOM 674 C C . GLY A 1 93 ? -12.152 14.081 -11.010 1.00 4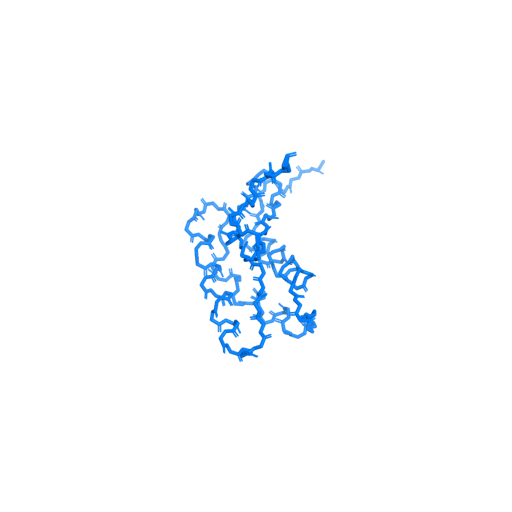1.72 93 GLY A C 1
ATOM 675 O O . GLY A 1 93 ? -13.323 14.351 -11.282 1.00 41.72 93 GLY A O 1
ATOM 676 N N . ARG A 1 94 ? -11.261 15.053 -10.771 1.00 43.34 94 ARG A N 1
ATOM 677 C CA . ARG A 1 94 ? -11.611 16.465 -10.971 1.00 43.34 94 ARG A CA 1
ATOM 678 C C . ARG A 1 94 ? -11.212 16.882 -12.384 1.00 43.34 94 ARG A C 1
ATOM 680 O O . ARG A 1 94 ? -10.016 17.008 -12.634 1.00 43.34 94 ARG A O 1
ATOM 687 N N . PRO A 1 95 ? -12.160 17.177 -13.302 1.00 50.28 95 PRO A N 1
ATOM 688 C CA . PRO A 1 95 ? -11.808 18.041 -14.415 1.00 50.28 95 PRO A CA 1
ATOM 689 C C . PRO A 1 95 ? -11.231 19.307 -13.785 1.00 50.28 95 PRO A C 1
ATOM 691 O O . PRO A 1 95 ? -11.897 19.949 -12.965 1.00 50.28 95 PRO A O 1
ATOM 694 N N . LEU A 1 96 ? -9.971 19.610 -14.102 1.00 59.72 96 LEU A N 1
ATOM 695 C CA . LEU A 1 96 ? -9.365 20.902 -13.821 1.00 59.72 96 LEU A CA 1
ATOM 696 C C . LEU A 1 96 ? -10.347 21.926 -14.383 1.00 59.72 96 LEU A C 1
ATOM 698 O O . LEU A 1 96 ? -10.445 22.086 -15.599 1.00 59.72 96 LEU A O 1
ATOM 702 N N . ARG A 1 97 ? -11.168 22.537 -13.520 1.00 56.69 97 ARG A N 1
ATOM 703 C CA . ARG A 1 97 ? -12.049 23.623 -13.932 1.00 56.69 97 ARG A CA 1
ATOM 704 C C . ARG A 1 97 ? -11.114 24.676 -14.497 1.00 56.69 97 ARG A C 1
ATOM 706 O O . ARG A 1 97 ? -10.361 25.287 -13.744 1.00 56.69 97 ARG A O 1
ATOM 713 N N . SER A 1 98 ? -11.112 24.806 -15.820 1.00 50.41 98 SER A N 1
ATOM 714 C CA . SER A 1 98 ? -10.369 25.836 -16.521 1.00 50.41 98 SER A CA 1
ATOM 715 C C . SER A 1 98 ? -10.702 27.164 -15.855 1.00 50.41 98 SER A C 1
ATOM 717 O O . SER A 1 98 ? -11.873 27.466 -15.616 1.00 50.41 98 SER A O 1
ATOM 719 N N . PHE A 1 99 ? -9.669 27.919 -15.500 1.00 57.03 99 PHE A N 1
ATOM 720 C CA . PHE A 1 99 ? -9.791 29.292 -15.042 1.00 57.03 99 PHE A CA 1
ATOM 721 C C . PHE A 1 99 ? -10.524 30.108 -16.118 1.00 57.03 99 PHE A C 1
ATOM 723 O O . PHE A 1 99 ? -9.917 30.588 -17.067 1.00 57.03 99 PHE A O 1
ATOM 730 N N . GLY A 1 100 ? -11.844 30.226 -15.991 1.00 51.47 100 GLY A N 1
ATOM 731 C CA . GLY A 1 100 ? -12.680 31.170 -16.726 1.00 51.47 100 GLY A CA 1
ATOM 732 C C . GLY A 1 100 ? -12.959 32.370 -15.833 1.00 51.47 100 GLY A C 1
ATOM 733 O O . GLY A 1 100 ? -14.057 32.502 -15.298 1.00 51.47 100 GLY A O 1
ATOM 734 N N . GLY A 1 101 ? -11.931 33.184 -15.595 1.00 59.56 101 GLY A N 1
ATOM 735 C CA . GLY A 1 101 ? -12.059 34.487 -14.950 1.00 59.56 101 GLY A CA 1
ATOM 736 C C . GLY A 1 101 ? -12.385 35.544 -16.000 1.00 59.56 101 GLY A C 1
ATOM 737 O O . GLY A 1 101 ? -11.477 35.998 -16.681 1.00 59.56 101 GLY A O 1
ATOM 738 N N . GLN A 1 102 ? -13.691 35.783 -16.130 1.00 55.72 102 GLN A N 1
ATOM 739 C CA . GLN A 1 102 ? -14.455 36.942 -16.633 1.00 55.72 102 GLN A CA 1
ATOM 740 C C . GLN A 1 102 ? -13.700 38.103 -17.291 1.00 55.72 102 GLN A C 1
ATOM 742 O O . GLN A 1 102 ? -12.820 38.692 -16.627 1.00 55.72 102 GLN A O 1
#

pLDDT: mean 77.7, std 15.05, range [36.62, 92.62]

Radius of gyration: 15.62 Å; Cα contacts (8 Å, |Δi|>4): 127; chains: 1; bounding box: 47×50×30 Å

Sequence (102 aa):
MSGHSGTSARDLADAVAAAYAEETRPPLTPELTERVRAAILPEADPEDPGSIERINRVLDAFEVSLEAVAGPRLVGIDPATGAVSMSNRSEAGRPLRSFGGQ

Organism: NCBI:txid944322

Secondary structure (DSSP, 8-state):
-----S--HHHHHHHHHHHHHHHSSSPPPHHHHHHHHHHHTTT--SS-THHHHHHH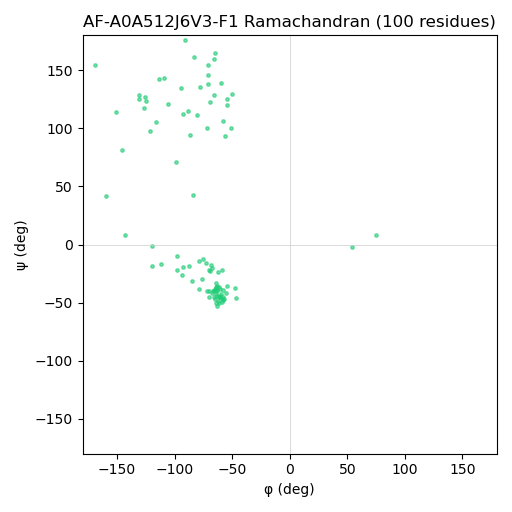HHHHHHHHHHSS----EEEEE-TTT--EEEE-TTTSS---------

Mean predicted aligned error: 9.35 Å

Nearest PDB structures (foldseek):
  7vtn-assembly1_A  TM=6.571E-01  e=1.613E+00  Planctomycetota bacterium
  7vti-assembly1_A  TM=6.565E-01  e=4.716E+00  Planctomycetota bacterium

Foldseek 3Di:
DDPDQFQDLLNLLLQVLVQQQVQKPPRDDPVLSVVLSVQLSVLRDQVDPCSQVSSQVSVVVSCVVVVPIQTWGFDDADRRPRHTDTGGPVVVPDPPPPPPDD